Protein AF-A0A1Z5HBM6-F1 (afdb_monomer_lite)

Foldseek 3Di:
DDKDKDKPVVCVVPDPPQPDPDVVVSVVVVVVVQVVCCVVQQFVDKDKDFDDDVPDGPMIIIITHGHPVNVVVVVVVVVVVVVVVVVCVVVVHDDDDCVPVD

Structure (mmCIF, N/CA/C/O backbone):
data_AF-A0A1Z5HBM6-F1
#
_entry.id   AF-A0A1Z5HBM6-F1
#
loop_
_atom_site.group_PDB
_atom_site.id
_atom_site.type_symbol
_atom_site.label_atom_id
_atom_site.label_alt_id
_atom_site.label_comp_id
_atom_site.label_asym_id
_atom_site.label_entity_id
_atom_site.label_seq_id
_atom_site.pdbx_PDB_ins_code
_atom_site.Cartn_x
_atom_site.Cartn_y
_atom_site.Cartn_z
_atom_site.occupancy
_atom_site.B_iso_or_equiv
_atom_site.auth_seq_id
_atom_site.auth_comp_id
_atom_site.auth_asym_id
_atom_site.auth_atom_id
_atom_site.pdbx_PDB_model_num
ATOM 1 N N . MET A 1 1 ? 6.455 3.073 14.947 1.00 66.38 1 MET A N 1
ATOM 2 C CA . MET A 1 1 ? 5.447 3.025 13.866 1.00 66.38 1 MET A CA 1
ATOM 3 C C . MET A 1 1 ? 5.429 1.616 13.306 1.00 66.38 1 MET A C 1
ATOM 5 O O . MET A 1 1 ? 6.497 1.044 13.150 1.00 66.38 1 MET A O 1
ATOM 9 N N . THR A 1 2 ? 4.249 1.031 13.101 1.00 87.06 2 THR A N 1
ATOM 10 C CA . THR A 1 2 ? 4.107 -0.282 12.453 1.00 87.06 2 THR A CA 1
ATOM 11 C C . THR A 1 2 ? 4.144 -0.098 10.945 1.00 87.06 2 THR A C 1
ATOM 13 O O . THR A 1 2 ? 3.431 0.761 10.432 1.00 87.06 2 THR A O 1
ATOM 16 N N . THR A 1 3 ? 4.951 -0.892 10.254 1.00 93.81 3 THR A N 1
ATOM 17 C CA . THR A 1 3 ? 4.998 -0.923 8.792 1.00 93.81 3 THR A CA 1
ATOM 18 C C . THR A 1 3 ? 4.303 -2.170 8.263 1.00 93.81 3 THR A C 1
ATOM 20 O O . THR A 1 3 ? 4.147 -3.168 8.974 1.00 93.81 3 THR A O 1
ATOM 23 N N . HIS A 1 4 ? 3.865 -2.103 7.011 1.00 94.06 4 HIS A N 1
ATOM 24 C CA . HIS A 1 4 ? 3.237 -3.215 6.313 1.00 94.06 4 HIS A CA 1
ATOM 25 C C . HIS A 1 4 ? 3.899 -3.438 4.961 1.00 94.06 4 HIS A C 1
ATOM 27 O O . HIS A 1 4 ? 4.080 -2.499 4.189 1.00 94.06 4 HIS A O 1
ATOM 33 N N . ASP A 1 5 ? 4.212 -4.695 4.669 1.00 96.50 5 ASP A N 1
ATOM 34 C CA . ASP A 1 5 ? 4.886 -5.079 3.437 1.00 96.50 5 ASP A CA 1
ATOM 35 C C . ASP A 1 5 ? 3.867 -5.468 2.360 1.00 96.50 5 ASP A C 1
ATOM 37 O O . ASP A 1 5 ? 2.997 -6.315 2.574 1.00 96.50 5 ASP A O 1
ATOM 41 N N . LEU A 1 6 ? 4.012 -4.885 1.173 1.00 95.50 6 LEU A N 1
ATOM 42 C CA . LEU A 1 6 ? 3.220 -5.182 -0.016 1.00 95.50 6 LEU A CA 1
ATOM 43 C C . LEU A 1 6 ? 4.141 -5.503 -1.188 1.00 95.50 6 LEU A C 1
ATOM 45 O O . LEU A 1 6 ? 5.082 -4.774 -1.467 1.00 95.50 6 LEU A O 1
ATOM 49 N N . TYR A 1 7 ? 3.859 -6.587 -1.904 1.00 97.12 7 TYR A N 1
ATOM 50 C CA . TYR A 1 7 ? 4.670 -7.016 -3.044 1.00 97.12 7 TYR A CA 1
ATOM 51 C C . TYR A 1 7 ? 3.991 -6.681 -4.370 1.00 97.12 7 TYR A C 1
ATOM 53 O O . TYR A 1 7 ? 2.784 -6.885 -4.523 1.00 97.12 7 TYR A O 1
ATOM 61 N N . TYR A 1 8 ? 4.764 -6.202 -5.348 1.00 97.38 8 TYR A N 1
ATOM 62 C CA . TYR A 1 8 ? 4.267 -5.882 -6.687 1.00 97.38 8 TYR A CA 1
ATOM 63 C C . TYR A 1 8 ? 3.619 -7.100 -7.355 1.00 97.38 8 TYR A C 1
ATOM 65 O O . TYR A 1 8 ? 2.545 -6.973 -7.941 1.00 97.38 8 TYR A O 1
ATOM 73 N N . SER A 1 9 ? 4.222 -8.283 -7.222 1.00 96.19 9 SER A N 1
ATOM 74 C CA . SER A 1 9 ? 3.657 -9.553 -7.693 1.00 96.19 9 SER A CA 1
ATOM 75 C C . SER A 1 9 ? 2.240 -9.809 -7.155 1.00 96.19 9 SER A C 1
ATOM 77 O O . SER A 1 9 ? 1.326 -10.080 -7.939 1.00 96.19 9 SER A O 1
ATOM 79 N N . SER A 1 10 ? 2.026 -9.630 -5.849 1.00 96.44 10 SER A N 1
ATOM 80 C CA . SER A 1 10 ? 0.713 -9.762 -5.204 1.00 96.44 10 SER A CA 1
ATOM 81 C C . SER A 1 10 ? -0.286 -8.710 -5.688 1.00 96.44 10 SER A C 1
ATOM 83 O O . SER A 1 10 ? -1.425 -9.048 -6.012 1.00 96.44 10 SER A O 1
ATOM 85 N N . ILE A 1 11 ? 0.137 -7.443 -5.799 1.00 96.31 11 ILE A N 1
ATOM 86 C CA . ILE A 1 11 ? -0.716 -6.360 -6.316 1.00 96.31 11 ILE A CA 1
ATOM 87 C C . ILE A 1 11 ? -1.137 -6.674 -7.751 1.00 96.31 11 ILE A C 1
ATOM 89 O O . ILE A 1 11 ? -2.303 -6.527 -8.098 1.00 96.31 11 ILE A O 1
ATOM 93 N N . LYS A 1 12 ? -0.213 -7.142 -8.589 1.00 95.56 12 LYS A N 1
ATOM 94 C CA . LYS A 1 12 ? -0.492 -7.486 -9.983 1.00 95.56 12 LYS A CA 1
ATOM 95 C C . LYS A 1 12 ? -1.446 -8.665 -10.120 1.00 95.56 12 LYS A C 1
ATOM 97 O O . LYS A 1 12 ? -2.314 -8.617 -10.983 1.00 95.56 12 LYS A O 1
ATOM 102 N N . ALA A 1 13 ? -1.307 -9.689 -9.282 1.00 94.75 13 ALA A N 1
ATOM 103 C CA . ALA A 1 13 ? -2.218 -10.830 -9.283 1.00 94.75 13 ALA A CA 1
ATOM 104 C C . ALA A 1 13 ? -3.646 -10.433 -8.871 1.00 94.75 13 ALA A C 1
ATOM 106 O O . ALA A 1 13 ? -4.610 -10.931 -9.445 1.00 94.75 13 ALA A O 1
ATOM 107 N N . ALA A 1 14 ? -3.785 -9.519 -7.906 1.00 94.50 14 ALA A N 1
ATOM 108 C CA . ALA A 1 14 ? -5.085 -9.067 -7.411 1.00 94.50 14 ALA A CA 1
ATOM 109 C C . ALA A 1 14 ? -5.710 -7.931 -8.246 1.00 94.50 14 ALA A C 1
ATOM 111 O O . ALA A 1 14 ? -6.927 -7.750 -8.244 1.00 94.50 14 ALA A O 1
ATOM 112 N N . SER A 1 15 ? -4.895 -7.135 -8.941 1.00 91.88 15 SER A N 1
ATOM 113 C CA . SER A 1 15 ? -5.340 -5.908 -9.600 1.00 91.88 15 SER A CA 1
ATOM 114 C C . SER A 1 15 ? -5.775 -6.137 -11.040 1.00 91.88 15 SER A C 1
ATOM 116 O O . SER A 1 15 ? -5.000 -6.534 -11.909 1.00 91.88 15 SER A O 1
ATOM 118 N N . LEU A 1 16 ? -7.001 -5.716 -11.339 1.00 92.56 16 LEU A N 1
ATOM 119 C CA . LEU A 1 16 ? -7.506 -5.633 -12.705 1.00 92.56 16 LEU A CA 1
ATOM 120 C C . LEU A 1 16 ? -6.964 -4.419 -13.481 1.00 92.56 16 LEU A C 1
ATOM 122 O O . LEU A 1 16 ? -7.300 -4.275 -14.652 1.00 92.56 16 LEU A O 1
ATOM 126 N N . LEU A 1 17 ? -6.144 -3.549 -12.882 1.00 92.88 17 LEU A N 1
ATOM 127 C CA . LEU A 1 17 ? -5.715 -2.272 -13.478 1.00 92.88 17 LEU A CA 1
ATOM 128 C C . LEU A 1 17 ? -4.280 -2.301 -14.042 1.00 92.88 17 LEU A C 1
ATOM 130 O O . LEU A 1 17 ? -3.890 -1.424 -14.829 1.00 92.88 17 LEU A O 1
ATOM 134 N N . LEU A 1 18 ? -3.497 -3.331 -13.704 1.00 94.69 18 LEU A N 1
ATOM 135 C CA . LEU A 1 18 ? -2.103 -3.504 -14.133 1.00 94.69 18 LEU A CA 1
ATOM 136 C C . LEU A 1 18 ? -1.990 -4.325 -15.431 1.00 94.69 18 LEU A C 1
ATOM 138 O O . LEU A 1 18 ? -1.380 -5.389 -15.473 1.00 94.69 18 LEU A O 1
ATOM 142 N N . ARG A 1 19 ? -2.598 -3.815 -16.512 1.00 92.94 19 ARG A N 1
ATOM 143 C CA . ARG A 1 19 ? -2.697 -4.494 -17.824 1.00 92.94 19 ARG A CA 1
ATOM 144 C C . ARG A 1 19 ? -1.723 -3.987 -18.895 1.00 92.94 19 ARG A C 1
ATOM 146 O O . ARG A 1 19 ? -1.860 -4.343 -20.063 1.00 92.94 19 ARG A O 1
ATOM 153 N N . ALA A 1 20 ? -0.779 -3.105 -18.561 1.00 92.94 20 ALA A N 1
ATOM 154 C CA . ALA A 1 20 ? 0.140 -2.581 -19.569 1.00 92.94 20 ALA A CA 1
ATOM 155 C C . ALA A 1 20 ? 1.104 -3.675 -20.056 1.00 92.94 20 ALA A C 1
ATOM 157 O O . ALA A 1 20 ? 1.573 -4.485 -19.260 1.00 92.94 20 ALA A O 1
ATOM 158 N N . LYS A 1 21 ? 1.463 -3.639 -21.349 1.00 92.69 21 LYS A N 1
ATOM 159 C CA . LYS A 1 21 ? 2.426 -4.571 -21.970 1.00 92.69 21 LYS A CA 1
ATOM 160 C C . LYS A 1 21 ? 3.806 -4.556 -21.296 1.00 92.69 21 LYS A C 1
ATOM 162 O O . LYS A 1 21 ? 4.499 -5.565 -21.285 1.00 92.69 21 LYS A O 1
ATOM 167 N N . HIS A 1 22 ? 4.221 -3.402 -20.771 1.00 92.62 22 HIS A N 1
ATOM 168 C CA . HIS A 1 22 ? 5.528 -3.221 -20.144 1.00 92.62 22 HIS A CA 1
ATOM 169 C C . HIS A 1 22 ? 5.394 -3.112 -18.627 1.00 92.62 22 HIS A C 1
ATOM 171 O O . HIS A 1 22 ? 4.724 -2.205 -18.131 1.00 92.62 22 HIS A O 1
ATOM 177 N N . GLU A 1 23 ? 6.122 -3.958 -17.895 1.00 92.12 23 GLU A N 1
ATOM 178 C CA . GLU A 1 23 ? 6.117 -3.965 -16.425 1.00 92.12 23 GLU A CA 1
ATOM 179 C C . GLU A 1 23 ? 6.506 -2.617 -15.818 1.00 92.12 23 GLU A C 1
ATOM 181 O O . GLU A 1 23 ? 5.927 -2.213 -14.818 1.00 92.12 23 GLU A O 1
ATOM 186 N N . GLY A 1 24 ? 7.423 -1.872 -16.449 1.00 93.69 24 GLY A N 1
ATOM 187 C CA . GLY A 1 24 ? 7.783 -0.527 -15.992 1.00 93.69 24 GLY A CA 1
ATOM 188 C C . GLY A 1 24 ? 6.576 0.412 -15.894 1.00 93.69 24 GLY A C 1
ATOM 189 O O . GLY A 1 24 ? 6.439 1.123 -14.906 1.00 93.69 24 GLY A O 1
ATOM 190 N N . LYS A 1 25 ? 5.644 0.351 -16.855 1.00 95.88 25 LYS A N 1
ATOM 191 C CA . LYS A 1 25 ? 4.419 1.168 -16.830 1.00 95.88 25 LYS A CA 1
ATOM 192 C C . LYS A 1 25 ? 3.461 0.735 -15.722 1.00 95.88 25 LYS A C 1
ATOM 194 O O . LYS A 1 25 ? 2.837 1.583 -15.097 1.00 95.88 25 LYS A O 1
ATOM 199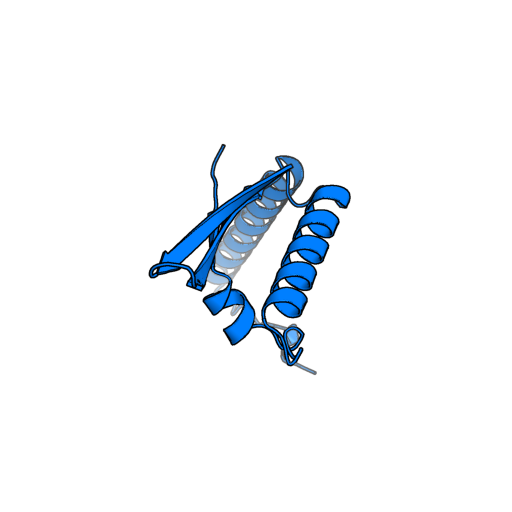 N N . ASN A 1 26 ? 3.345 -0.566 -15.466 1.00 96.38 26 ASN A N 1
ATOM 200 C CA . ASN A 1 26 ? 2.521 -1.072 -14.367 1.00 96.38 26 ASN A CA 1
ATOM 201 C C . ASN A 1 26 ? 3.104 -0.677 -13.004 1.00 96.38 26 ASN A C 1
ATOM 203 O O . ASN A 1 26 ? 2.354 -0.262 -12.129 1.00 96.38 26 ASN A O 1
ATOM 207 N N . ARG A 1 27 ? 4.430 -0.719 -12.838 1.00 95.75 27 ARG A N 1
ATOM 208 C CA . ARG A 1 27 ? 5.093 -0.232 -11.621 1.00 95.75 27 ARG A CA 1
ATOM 209 C C . ARG A 1 27 ? 4.865 1.259 -11.392 1.00 95.75 27 ARG A C 1
ATOM 211 O O . ARG A 1 27 ? 4.521 1.636 -10.282 1.00 95.75 27 ARG A O 1
ATOM 218 N N . LEU A 1 28 ? 4.972 2.086 -12.436 1.00 96.75 28 LEU A N 1
ATOM 219 C CA . LEU A 1 28 ? 4.662 3.519 -12.340 1.00 96.75 28 LEU A CA 1
ATOM 220 C C . LEU A 1 28 ? 3.216 3.775 -11.893 1.00 96.75 28 LEU A C 1
ATOM 222 O O . LEU A 1 28 ? 2.984 4.682 -11.106 1.00 96.75 28 LEU A O 1
ATOM 226 N N . LYS A 1 29 ? 2.250 2.956 -12.333 1.00 96.81 29 LYS A N 1
ATOM 227 C CA . LYS A 1 29 ? 0.864 3.048 -11.843 1.00 96.81 29 LYS A CA 1
ATOM 228 C C . LYS A 1 29 ? 0.745 2.740 -10.352 1.00 96.81 29 LYS A C 1
ATOM 230 O O . LYS A 1 29 ? -0.040 3.385 -9.673 1.00 96.81 29 LYS A O 1
ATOM 235 N N . VAL A 1 30 ? 1.497 1.755 -9.856 1.00 97.12 30 VAL A N 1
ATOM 236 C CA . VAL A 1 30 ? 1.517 1.444 -8.420 1.00 97.12 30 VAL A CA 1
ATOM 237 C C . VAL A 1 30 ? 2.116 2.606 -7.631 1.00 97.12 30 VAL A C 1
ATOM 239 O O . VAL A 1 30 ? 1.549 2.976 -6.613 1.00 97.12 30 VAL A O 1
ATOM 242 N N . LEU A 1 31 ? 3.198 3.219 -8.122 1.00 97.50 31 LEU A N 1
ATOM 243 C CA . LEU A 1 31 ? 3.785 4.403 -7.483 1.00 97.50 31 LEU A CA 1
ATOM 244 C C . LEU A 1 31 ? 2.802 5.575 -7.441 1.00 97.50 31 LEU A C 1
ATOM 246 O O . LEU A 1 31 ? 2.563 6.108 -6.368 1.00 97.50 31 LEU A O 1
ATOM 250 N N . ALA A 1 32 ? 2.148 5.885 -8.563 1.00 97.69 32 ALA A N 1
ATOM 251 C CA . ALA A 1 32 ? 1.139 6.942 -8.611 1.00 97.69 32 ALA A CA 1
ATOM 252 C C . ALA A 1 32 ? -0.014 6.700 -7.619 1.00 97.69 32 ALA A C 1
ATOM 254 O O . ALA A 1 32 ? -0.463 7.628 -6.959 1.00 97.69 32 ALA A O 1
ATOM 255 N N . ALA A 1 33 ? -0.460 5.448 -7.467 1.00 97.06 33 ALA A N 1
ATOM 256 C CA . ALA A 1 33 ? -1.479 5.101 -6.479 1.00 97.06 33 ALA A CA 1
ATOM 257 C C . ALA A 1 33 ? -0.975 5.254 -5.031 1.00 97.06 33 ALA A C 1
ATOM 259 O O . ALA A 1 33 ? -1.730 5.677 -4.162 1.00 97.06 33 ALA A O 1
ATOM 260 N N . LEU A 1 34 ? 0.289 4.917 -4.747 1.00 97.56 34 LEU A N 1
ATOM 261 C CA . LEU A 1 34 ? 0.882 5.127 -3.420 1.00 97.56 34 LEU A CA 1
ATOM 262 C C . LEU A 1 34 ? 1.044 6.618 -3.101 1.00 97.56 34 LEU A C 1
ATOM 264 O O . LEU A 1 34 ? 0.788 7.024 -1.968 1.00 97.56 34 LEU A O 1
ATOM 268 N N . ASP A 1 35 ? 1.418 7.426 -4.091 1.00 98.19 35 ASP A N 1
ATOM 269 C CA . ASP A 1 35 ? 1.494 8.880 -3.953 1.00 98.19 35 ASP A CA 1
ATOM 270 C C . ASP A 1 35 ? 0.108 9.476 -3.672 1.00 98.19 35 ASP A C 1
ATOM 272 O O . ASP A 1 35 ? -0.042 10.225 -2.712 1.00 98.19 35 ASP A O 1
ATOM 276 N N . GLU A 1 36 ? -0.932 9.047 -4.393 1.00 97.88 36 GLU A N 1
ATOM 277 C CA . GLU A 1 36 ? -2.319 9.462 -4.135 1.00 97.88 36 GLU A CA 1
ATOM 278 C C . GLU A 1 36 ? -2.780 9.091 -2.711 1.00 97.88 36 GLU A C 1
ATOM 280 O O . GLU A 1 36 ? -3.403 9.894 -2.014 1.00 97.88 36 GLU A O 1
ATOM 285 N N . LEU A 1 37 ? -2.443 7.890 -2.223 1.00 96.75 37 LEU A N 1
ATOM 286 C CA . LEU A 1 37 ? -2.756 7.490 -0.844 1.00 96.75 37 LEU A CA 1
ATOM 287 C C . LEU A 1 37 ? -2.043 8.361 0.196 1.00 96.75 37 LEU A C 1
ATOM 289 O O . LEU A 1 37 ? -2.585 8.582 1.285 1.00 96.75 37 LEU A O 1
ATOM 293 N N . LYS A 1 38 ? -0.831 8.828 -0.114 1.00 97.00 38 LYS A N 1
ATOM 294 C CA . LYS A 1 38 ? -0.072 9.736 0.746 1.00 97.00 38 LYS A CA 1
ATOM 295 C C . LYS A 1 38 ? -0.681 11.136 0.736 1.00 97.00 38 LYS A C 1
ATOM 297 O O . LYS A 1 38 ? -0.877 11.712 1.802 1.00 97.00 38 LYS A O 1
ATOM 302 N N . GLU A 1 39 ? -1.022 11.657 -0.440 1.00 96.94 39 GLU A N 1
ATOM 303 C CA . GLU A 1 39 ? -1.678 12.961 -0.609 1.00 96.94 39 GLU A CA 1
ATOM 304 C C . GLU A 1 39 ? -3.026 13.019 0.117 1.00 96.94 39 GLU A C 1
ATOM 306 O O . GLU A 1 39 ? -3.325 13.999 0.797 1.00 96.94 39 GLU A O 1
ATOM 311 N N . ASN A 1 40 ? -3.795 11.930 0.071 1.00 95.88 40 ASN A N 1
ATOM 312 C CA . ASN A 1 40 ? -5.069 11.804 0.777 1.00 95.88 40 ASN A CA 1
ATOM 313 C C . ASN A 1 40 ? -4.920 11.531 2.287 1.00 95.88 40 ASN A C 1
ATOM 315 O O . ASN A 1 40 ? -5.919 11.327 2.975 1.00 95.88 40 ASN A O 1
ATOM 319 N N . GLY A 1 41 ? -3.694 11.461 2.817 1.00 93.62 41 GLY A N 1
ATOM 320 C CA . GLY A 1 41 ? -3.431 11.228 4.239 1.00 93.62 41 GLY A CA 1
ATOM 321 C C . GLY A 1 41 ? -3.788 9.822 4.729 1.00 93.62 41 GLY A C 1
ATOM 322 O O . GLY A 1 41 ? -3.877 9.598 5.935 1.00 93.62 41 GLY A O 1
ATOM 323 N N . THR A 1 42 ? -3.990 8.853 3.831 1.00 95.19 42 THR A N 1
ATOM 324 C CA . THR A 1 42 ? -4.235 7.447 4.206 1.00 95.19 42 THR A CA 1
ATOM 325 C C . THR A 1 42 ? -2.947 6.785 4.692 1.00 95.19 42 THR A C 1
ATOM 327 O O . THR A 1 42 ? -2.935 6.051 5.684 1.00 95.19 42 THR A O 1
ATOM 330 N N . ILE A 1 43 ? -1.836 7.070 4.014 1.00 96.94 43 ILE A N 1
ATOM 331 C CA . ILE A 1 43 ? -0.500 6.639 4.425 1.00 96.94 43 ILE A CA 1
ATOM 332 C C . ILE A 1 43 ? 0.364 7.860 4.725 1.00 96.94 43 ILE A C 1
ATOM 334 O O . ILE A 1 43 ? 0.199 8.916 4.127 1.00 96.94 43 ILE A O 1
ATOM 338 N N . TYR A 1 44 ? 1.290 7.715 5.663 1.00 96.25 44 TYR A N 1
ATOM 339 C CA . TYR A 1 44 ? 2.258 8.754 5.993 1.00 96.25 44 TYR A CA 1
ATOM 340 C C . TYR A 1 44 ? 3.436 8.742 5.012 1.00 96.25 44 TYR A C 1
ATOM 342 O O . TYR A 1 44 ? 3.861 9.775 4.491 1.00 96.25 44 TYR A O 1
ATOM 350 N N . SER A 1 45 ? 3.963 7.549 4.739 1.00 96.94 45 SER A N 1
ATOM 351 C CA . SER A 1 45 ? 5.089 7.342 3.835 1.00 96.94 45 SER A CA 1
ATOM 352 C C . SER A 1 45 ? 5.112 5.911 3.309 1.00 96.94 45 SER A C 1
ATOM 354 O O . SER A 1 45 ? 4.408 5.029 3.810 1.00 96.94 45 SER A O 1
ATOM 356 N N . TYR A 1 46 ? 5.944 5.679 2.301 1.00 97.94 46 TYR A N 1
ATOM 357 C CA . TYR A 1 46 ? 6.304 4.344 1.864 1.00 97.94 46 TYR A CA 1
ATOM 358 C C . TYR A 1 46 ? 7.769 4.317 1.421 1.00 97.94 46 TYR A C 1
ATOM 360 O O . TYR 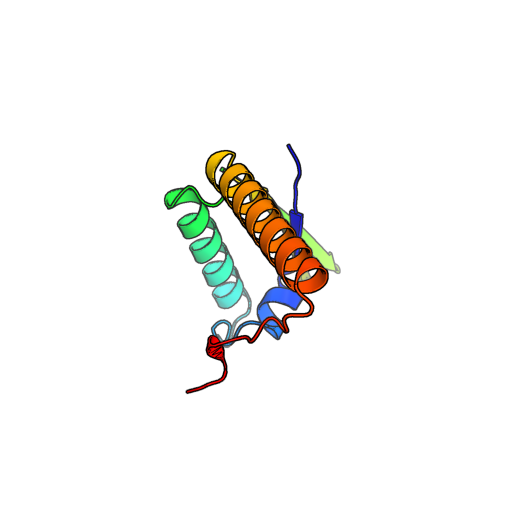A 1 46 ? 8.272 5.315 0.906 1.00 97.94 46 TYR A O 1
ATOM 368 N N . ASP A 1 47 ? 8.413 3.167 1.588 1.00 97.88 47 ASP A N 1
ATOM 369 C CA . ASP A 1 47 ? 9.742 2.875 1.056 1.00 97.88 47 ASP A CA 1
ATOM 370 C C . ASP A 1 47 ? 9.659 1.771 -0.004 1.00 97.88 47 ASP A C 1
ATOM 372 O O . ASP A 1 47 ? 8.696 0.996 -0.057 1.00 97.88 47 ASP A O 1
ATOM 376 N N . ILE A 1 48 ? 10.668 1.706 -0.872 1.00 97.88 48 ILE A N 1
ATOM 377 C CA . ILE A 1 48 ? 10.729 0.759 -1.987 1.00 97.88 48 ILE A CA 1
ATOM 378 C C . ILE A 1 48 ? 12.020 -0.049 -1.891 1.00 97.88 48 ILE A C 1
ATOM 380 O O . ILE A 1 48 ? 13.114 0.509 -1.931 1.00 97.88 48 ILE A O 1
ATOM 384 N N . GLU A 1 49 ? 11.892 -1.371 -1.879 1.00 97.62 49 GLU A N 1
ATOM 385 C CA . GLU A 1 49 ? 13.009 -2.298 -2.035 1.00 97.62 49 GLU A CA 1
ATOM 386 C C . GLU A 1 49 ? 12.815 -3.138 -3.301 1.00 97.62 49 GLU A C 1
ATOM 388 O O . GLU A 1 49 ? 11.851 -3.896 -3.446 1.00 97.62 49 GLU A O 1
ATOM 393 N N . GLU A 1 50 ? 13.746 -3.023 -4.244 1.00 96.94 50 GLU A N 1
ATOM 394 C CA . GLU A 1 50 ? 13.733 -3.850 -5.446 1.00 96.94 50 GLU A CA 1
ATOM 395 C C . GLU A 1 50 ? 14.379 -5.210 -5.179 1.00 96.94 50 GLU A C 1
ATOM 397 O O . GLU A 1 50 ? 15.541 -5.301 -4.779 1.00 96.94 50 GLU A O 1
ATOM 402 N N . LYS A 1 51 ? 13.663 -6.289 -5.500 1.00 96.12 51 LYS A N 1
ATOM 403 C CA . LYS A 1 51 ? 14.243 -7.629 -5.571 1.00 96.12 51 LYS A CA 1
ATOM 404 C C . LYS A 1 51 ? 14.788 -7.845 -6.975 1.00 96.12 51 LYS A C 1
ATOM 406 O O . LYS A 1 51 ? 14.036 -7.800 -7.953 1.00 96.12 51 LYS A O 1
ATOM 411 N N . ARG A 1 52 ? 16.098 -8.070 -7.085 1.00 95.75 52 ARG A N 1
ATOM 412 C CA . ARG A 1 52 ? 16.798 -8.249 -8.363 1.00 95.75 52 ARG A CA 1
ATOM 413 C C . ARG A 1 52 ? 17.461 -9.619 -8.460 1.00 95.75 52 ARG A C 1
ATOM 415 O O . ARG A 1 52 ? 18.060 -10.091 -7.503 1.00 95.75 52 ARG A O 1
ATOM 422 N N . GLU A 1 53 ? 17.418 -10.193 -9.656 1.00 95.75 53 GLU A N 1
ATOM 423 C CA . GLU A 1 53 ? 18.252 -11.320 -10.076 1.00 95.75 53 GLU A CA 1
ATOM 424 C C . GLU A 1 53 ? 19.176 -10.830 -11.196 1.00 95.75 53 GLU A C 1
ATOM 426 O O . GLU A 1 53 ? 18.750 -10.542 -12.322 1.00 95.75 53 GLU A O 1
ATOM 431 N N . GLY A 1 54 ? 20.455 -10.635 -10.866 1.00 94.06 54 GLY A N 1
ATOM 432 C CA . GLY A 1 54 ? 21.401 -9.948 -11.744 1.00 94.06 54 GLY A CA 1
ATOM 433 C C . GLY A 1 54 ? 20.929 -8.526 -12.077 1.00 94.06 54 GLY A C 1
ATOM 434 O O . GLY A 1 54 ? 20.743 -7.694 -11.192 1.00 94.06 54 GLY A O 1
ATOM 435 N N . ARG A 1 55 ? 20.725 -8.236 -13.369 1.00 91.12 55 ARG A N 1
ATOM 436 C CA . ARG A 1 55 ? 20.238 -6.924 -13.849 1.00 91.12 55 ARG A CA 1
ATOM 437 C C . ARG A 1 55 ? 18.711 -6.817 -13.912 1.00 91.12 55 ARG A C 1
ATOM 439 O O . ARG A 1 55 ? 18.191 -5.743 -14.210 1.00 91.12 55 ARG A O 1
ATOM 446 N N . LYS A 1 56 ? 17.985 -7.913 -13.684 1.00 92.12 56 LYS A N 1
ATOM 447 C CA . LYS A 1 56 ? 16.529 -7.968 -13.831 1.00 92.12 56 LYS A CA 1
ATOM 448 C C . LYS A 1 56 ? 15.857 -7.735 -12.483 1.00 92.12 56 LYS A C 1
ATOM 450 O O . LYS A 1 56 ? 16.141 -8.442 -11.525 1.00 92.12 56 LYS A O 1
ATOM 455 N N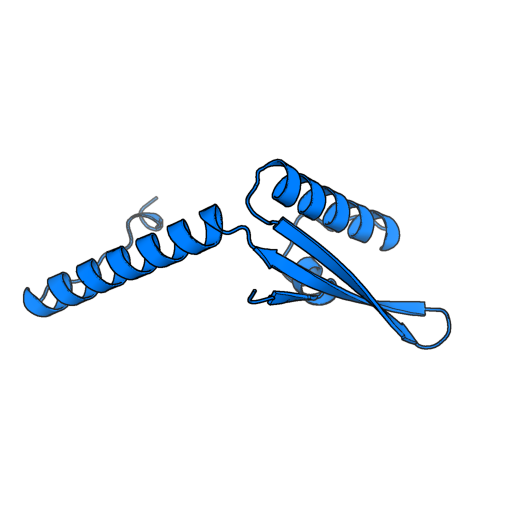 . ILE A 1 57 ? 14.918 -6.793 -12.429 1.00 93.56 57 ILE A N 1
ATOM 456 C CA . ILE A 1 57 ? 13.990 -6.660 -11.298 1.00 93.56 57 ILE A CA 1
ATOM 457 C C . ILE A 1 57 ? 12.965 -7.793 -11.402 1.00 93.56 57 ILE A C 1
ATOM 459 O O . ILE A 1 57 ? 12.238 -7.870 -12.398 1.00 93.56 57 ILE A O 1
ATOM 463 N N . VAL A 1 58 ? 12.931 -8.673 -10.404 1.00 94.56 58 VAL A N 1
ATOM 464 C CA . VAL A 1 58 ? 12.003 -9.812 -10.331 1.00 94.56 58 VAL A CA 1
ATOM 465 C C . VAL A 1 58 ? 10.761 -9.494 -9.512 1.00 94.56 58 VAL A C 1
ATOM 467 O O . VAL A 1 58 ? 9.685 -9.982 -9.843 1.00 94.56 58 VAL A O 1
ATOM 470 N N . ASP A 1 59 ? 10.883 -8.628 -8.506 1.00 96.75 59 ASP A N 1
ATOM 471 C CA . ASP A 1 59 ? 9.750 -8.131 -7.729 1.00 96.75 59 ASP A CA 1
ATOM 472 C C . ASP A 1 59 ? 10.100 -6.797 -7.056 1.00 96.75 59 ASP A C 1
ATOM 474 O O . ASP A 1 59 ? 11.262 -6.383 -7.031 1.00 96.75 59 ASP A O 1
ATOM 478 N N . ILE A 1 60 ? 9.099 -6.127 -6.498 1.00 97.81 60 ILE A N 1
ATOM 479 C CA . ILE A 1 60 ? 9.279 -4.934 -5.671 1.00 97.81 60 ILE A CA 1
ATOM 480 C C . ILE A 1 60 ? 8.512 -5.111 -4.374 1.00 97.81 60 ILE A C 1
ATOM 482 O O . ILE A 1 60 ? 7.342 -5.489 -4.387 1.00 97.81 60 ILE A O 1
ATOM 486 N N . LYS A 1 61 ? 9.182 -4.819 -3.265 1.00 98.19 61 LYS A N 1
ATOM 487 C CA . LYS A 1 61 ? 8.596 -4.723 -1.939 1.00 98.19 61 LYS A CA 1
ATOM 488 C C . LYS A 1 61 ? 8.344 -3.250 -1.623 1.00 98.19 61 LYS A C 1
ATOM 490 O O . LYS A 1 61 ? 9.272 -2.449 -1.601 1.00 98.19 61 LYS A O 1
ATOM 495 N N . TYR A 1 62 ? 7.091 -2.913 -1.378 1.00 98.06 62 TYR A N 1
ATOM 496 C CA . TYR A 1 62 ? 6.646 -1.622 -0.880 1.00 98.06 62 TYR A CA 1
ATOM 497 C C . TYR A 1 62 ? 6.438 -1.736 0.627 1.00 98.06 62 TYR A C 1
ATOM 499 O O . TYR A 1 62 ? 5.653 -2.571 1.079 1.00 98.06 62 TYR A O 1
ATOM 507 N N . ILE A 1 63 ? 7.145 -0.921 1.400 1.00 97.94 63 ILE A N 1
ATOM 508 C CA . ILE A 1 63 ? 7.043 -0.886 2.860 1.00 97.94 63 ILE A CA 1
ATOM 509 C C . ILE A 1 63 ? 6.196 0.328 3.212 1.00 97.94 63 ILE A C 1
ATOM 511 O O . ILE A 1 63 ? 6.650 1.459 3.087 1.00 97.94 63 ILE A O 1
ATOM 515 N N . ILE A 1 64 ? 4.948 0.106 3.607 1.00 97.25 64 ILE A N 1
ATOM 516 C CA . ILE A 1 64 ? 3.970 1.170 3.831 1.00 97.25 64 ILE A CA 1
ATOM 517 C C . ILE A 1 64 ? 3.928 1.545 5.307 1.00 97.25 64 ILE A C 1
ATOM 519 O O . ILE A 1 64 ? 3.735 0.687 6.172 1.00 97.25 64 ILE A O 1
ATOM 523 N N . THR A 1 65 ? 4.022 2.843 5.583 1.00 97.19 65 THR A N 1
ATOM 524 C CA . THR A 1 65 ? 3.763 3.425 6.900 1.00 97.19 65 THR A CA 1
ATOM 525 C C . THR A 1 65 ? 2.393 4.108 6.874 1.00 97.19 65 THR A C 1
ATOM 527 O O . THR A 1 65 ? 2.254 5.157 6.240 1.00 97.19 65 THR A O 1
ATOM 530 N N . PRO A 1 66 ? 1.357 3.549 7.526 1.00 95.69 66 PRO A N 1
ATOM 531 C CA . PRO A 1 66 ? 0.030 4.157 7.561 1.00 95.69 66 PRO A CA 1
ATOM 532 C C . PRO A 1 66 ? 0.040 5.465 8.363 1.00 95.69 66 PRO A C 1
ATOM 534 O O . PRO A 1 66 ? 0.860 5.639 9.269 1.00 95.69 66 PRO A O 1
ATOM 537 N N . SER A 1 67 ? -0.889 6.375 8.064 1.00 95.81 67 SER A N 1
ATOM 538 C CA . SER A 1 67 ? -1.054 7.585 8.872 1.00 95.81 67 SER A CA 1
ATOM 539 C C . SER A 1 67 ? -1.648 7.263 10.245 1.00 95.81 67 SER A C 1
ATOM 541 O O . SER A 1 67 ? -2.268 6.211 10.471 1.00 95.81 67 SER A O 1
ATOM 543 N N . SER A 1 68 ? -1.443 8.172 11.196 1.00 92.81 68 SER A N 1
ATOM 544 C CA . SER A 1 68 ? -2.014 8.066 12.538 1.00 92.81 68 SER A CA 1
ATOM 545 C C . SER A 1 68 ? -3.536 8.162 12.530 1.00 92.81 68 SER A C 1
ATOM 547 O O . SER A 1 68 ? -4.186 7.411 13.265 1.00 92.81 68 SER A O 1
ATOM 549 N N . GLU A 1 69 ? -4.104 9.040 11.700 1.00 91.69 69 GLU A N 1
ATOM 550 C CA . GLU A 1 69 ? -5.549 9.211 11.554 1.00 91.69 69 GLU A CA 1
ATOM 551 C C . GLU A 1 69 ? -6.176 7.922 11.029 1.00 91.69 69 GLU A C 1
ATOM 553 O O . GLU A 1 69 ? -7.042 7.347 11.692 1.00 91.69 69 GLU A O 1
ATOM 558 N N . PHE A 1 70 ? -5.660 7.402 9.910 1.00 92.38 70 PHE A N 1
ATOM 559 C CA . PHE A 1 70 ? -6.156 6.169 9.307 1.00 92.38 70 PHE A CA 1
ATOM 560 C C . PHE A 1 70 ? -6.055 4.991 10.279 1.00 92.38 70 PHE A C 1
ATOM 562 O O . PHE A 1 70 ? -7.023 4.266 10.504 1.00 92.38 70 PHE A O 1
ATOM 569 N N . SER A 1 71 ? -4.902 4.826 10.933 1.00 91.69 71 SER A N 1
ATOM 570 C CA . SER A 1 71 ? -4.697 3.746 11.906 1.00 91.69 71 SER A CA 1
ATOM 571 C C . SER A 1 71 ? -5.686 3.819 13.073 1.00 91.69 71 SER A C 1
ATOM 573 O O . SER A 1 71 ? -6.163 2.790 13.557 1.00 91.69 71 SER A O 1
ATOM 575 N N . SER A 1 72 ? -5.994 5.028 13.542 1.00 91.81 72 SER A N 1
ATOM 576 C CA . SER A 1 72 ? -6.940 5.253 14.637 1.00 91.81 72 SER A CA 1
ATOM 577 C C . SER A 1 72 ? -8.374 4.957 14.205 1.00 91.81 72 SER A C 1
ATOM 579 O O . SER A 1 72 ? -9.108 4.284 14.933 1.00 91.81 72 SER A O 1
ATOM 581 N N . GLU A 1 73 ? -8.752 5.376 12.998 1.00 92.44 73 GLU A N 1
ATOM 582 C CA . GLU A 1 73 ? -10.060 5.085 12.416 1.00 92.44 73 GLU A CA 1
ATOM 583 C C . GLU A 1 73 ? -10.273 3.578 12.233 1.00 92.44 73 GLU A C 1
ATOM 585 O O . GLU A 1 73 ? -11.286 3.042 12.688 1.00 92.44 73 GLU A O 1
ATOM 590 N N . GLN A 1 74 ? -9.294 2.866 11.668 1.00 92.56 74 GLN A N 1
ATOM 591 C CA . GLN A 1 74 ? -9.383 1.415 11.482 1.00 92.56 74 GLN A CA 1
ATOM 592 C C . GLN A 1 74 ? -9.487 0.670 12.820 1.00 92.56 74 GLN A C 1
ATOM 594 O O . GLN A 1 74 ? -10.289 -0.256 12.961 1.00 92.56 74 GLN A O 1
ATOM 599 N N . LYS A 1 75 ? -8.743 1.096 13.851 1.00 90.69 75 LYS A N 1
ATOM 600 C CA . LYS A 1 75 ? -8.879 0.541 15.211 1.00 90.69 75 LYS A CA 1
ATOM 601 C C . LYS A 1 75 ? -10.280 0.768 15.778 1.00 90.69 75 LYS A C 1
ATOM 603 O O . LYS A 1 75 ? -10.875 -0.166 16.319 1.00 90.69 75 LYS A O 1
ATOM 608 N N . ALA A 1 76 ? -10.823 1.975 15.632 1.00 92.12 76 ALA A N 1
ATOM 609 C CA . ALA A 1 76 ? -12.168 2.299 16.093 1.00 92.12 76 ALA A CA 1
ATOM 610 C C . ALA A 1 76 ? -13.241 1.490 15.343 1.00 92.12 76 ALA A C 1
ATOM 612 O O . ALA A 1 76 ? -14.156 0.955 15.971 1.00 92.12 76 ALA A O 1
ATOM 613 N N . ALA A 1 77 ? -13.117 1.343 14.022 1.00 91.50 77 ALA A N 1
ATOM 614 C CA . ALA A 1 77 ? -14.012 0.530 13.203 1.00 91.50 77 ALA A CA 1
ATOM 615 C C . ALA A 1 77 ? -13.992 -0.947 13.632 1.00 91.50 77 ALA A C 1
ATOM 617 O O . ALA A 1 77 ? -15.049 -1.542 13.857 1.00 91.50 77 ALA A O 1
ATOM 618 N N . ASN A 1 78 ? -12.801 -1.511 13.852 1.00 92.62 78 ASN A N 1
ATOM 619 C CA . ASN A 1 78 ? -12.634 -2.885 14.331 1.00 92.62 78 ASN A CA 1
ATOM 620 C C . ASN A 1 78 ? -13.243 -3.092 15.726 1.00 92.62 78 ASN A C 1
ATOM 622 O O . ASN A 1 78 ? -13.924 -4.093 15.965 1.00 92.62 78 ASN A O 1
ATOM 626 N N . ALA A 1 79 ? -13.066 -2.131 16.637 1.00 92.50 79 ALA A N 1
ATOM 627 C CA . ALA A 1 79 ? -13.690 -2.171 17.957 1.00 92.50 79 ALA A CA 1
ATOM 628 C C . ALA A 1 79 ? -15.225 -2.161 17.858 1.00 92.50 79 ALA A C 1
ATOM 630 O O . ALA A 1 79 ? -15.890 -2.991 18.481 1.00 92.50 79 ALA A O 1
ATOM 631 N N . ARG A 1 80 ? -15.799 -1.283 17.021 1.00 91.69 80 ARG A N 1
ATOM 632 C CA . ARG A 1 80 ? -17.251 -1.234 16.768 1.00 91.69 80 ARG A CA 1
ATOM 633 C C . ARG A 1 80 ? -17.767 -2.561 16.209 1.00 91.69 80 ARG A C 1
ATOM 635 O O . ARG A 1 80 ? -18.767 -3.075 16.708 1.00 91.69 80 ARG A O 1
ATOM 642 N N . ALA A 1 81 ? -17.075 -3.146 15.231 1.00 90.94 81 ALA A N 1
ATOM 643 C CA . ALA A 1 81 ? -17.447 -4.435 14.648 1.00 90.94 81 ALA A CA 1
ATOM 644 C C . ALA A 1 81 ? -17.443 -5.565 15.691 1.00 90.94 81 ALA A C 1
ATOM 646 O O . ALA A 1 81 ? -18.367 -6.379 15.728 1.00 90.94 81 ALA A O 1
ATOM 647 N N . ASN A 1 82 ? -16.449 -5.591 16.582 1.00 91.44 82 ASN A N 1
ATOM 648 C CA . ASN A 1 82 ? -16.383 -6.571 17.666 1.00 91.44 82 ASN A CA 1
ATOM 649 C C . ASN A 1 82 ? -17.513 -6.394 18.687 1.00 91.44 82 ASN A C 1
ATOM 651 O O . ASN A 1 82 ? -18.130 -7.383 19.077 1.00 91.44 82 ASN A O 1
ATOM 655 N N . ILE A 1 83 ? -17.843 -5.157 19.067 1.00 91.44 83 ILE A N 1
ATOM 656 C CA . ILE A 1 83 ? -18.979 -4.880 19.960 1.00 91.44 83 ILE A CA 1
ATOM 657 C C . ILE A 1 83 ? -20.291 -5.365 19.330 1.00 91.44 83 ILE A C 1
ATOM 659 O O . ILE A 1 83 ? -21.110 -5.980 20.011 1.00 91.44 83 ILE A O 1
ATOM 663 N N . ILE A 1 84 ? -20.494 -5.124 18.032 1.00 89.25 84 ILE A N 1
ATOM 664 C CA . ILE A 1 84 ? -21.680 -5.601 17.306 1.00 89.25 84 ILE A CA 1
ATOM 665 C C . ILE A 1 84 ? -21.738 -7.133 17.320 1.00 89.25 84 ILE A C 1
ATOM 667 O O . ILE A 1 84 ? -22.785 -7.689 17.643 1.00 89.25 84 ILE A O 1
ATOM 671 N N . LYS A 1 85 ? -20.617 -7.817 17.053 1.00 89.38 85 LYS A N 1
ATOM 672 C CA . LYS A 1 85 ? -20.514 -9.285 17.143 1.00 89.38 85 LYS A CA 1
ATOM 673 C C . LYS A 1 85 ? -20.882 -9.807 18.527 1.00 89.38 85 LYS A C 1
ATOM 675 O O . LYS A 1 85 ? -21.714 -10.701 18.632 1.00 89.38 85 LYS A O 1
ATOM 680 N N . GLN A 1 86 ? -20.326 -9.222 19.582 1.00 89.50 86 GLN A N 1
ATOM 681 C CA . GLN A 1 86 ? -20.621 -9.627 20.959 1.00 89.50 86 GLN A CA 1
ATOM 682 C C . GLN A 1 86 ? -22.095 -9.412 21.317 1.00 89.50 86 GLN A C 1
ATOM 684 O O . GLN A 1 86 ? -22.720 -10.288 21.913 1.00 89.50 86 GLN A O 1
ATOM 689 N N . LYS A 1 87 ? -22.678 -8.273 20.921 1.00 89.69 87 LYS A N 1
ATOM 690 C CA . LYS A 1 87 ? -24.107 -8.003 21.121 1.00 89.69 87 LYS A CA 1
ATOM 691 C C . LYS A 1 87 ? -24.983 -8.987 20.351 1.00 89.69 87 LYS A C 1
ATOM 693 O O . LYS A 1 87 ? -25.982 -9.431 20.901 1.00 89.69 87 LYS A O 1
ATOM 698 N N . ALA A 1 88 ? -24.622 -9.337 19.121 1.00 88.31 88 ALA A N 1
ATOM 699 C CA . ALA A 1 88 ? -25.374 -10.303 18.330 1.00 88.31 88 ALA A CA 1
ATOM 700 C C . ALA A 1 88 ? -25.377 -11.684 19.000 1.00 88.31 88 ALA A C 1
ATOM 702 O O . ALA A 1 88 ? -26.448 -12.226 19.242 1.00 88.31 88 ALA A O 1
ATOM 703 N N . VAL A 1 89 ? -24.205 -12.178 19.420 1.00 89.31 89 VAL A N 1
ATOM 704 C CA . VAL A 1 89 ? -24.074 -13.450 20.156 1.00 89.31 89 VAL A CA 1
ATOM 705 C C . VAL A 1 89 ? -24.890 -13.435 21.450 1.00 89.31 89 VAL A C 1
ATOM 707 O O . VAL A 1 89 ? -25.617 -14.382 21.724 1.00 89.31 89 VAL A O 1
ATOM 710 N N . LYS A 1 90 ? -24.830 -12.346 22.228 1.00 90.69 90 LYS A N 1
ATOM 711 C CA . LYS A 1 90 ? -25.588 -12.225 23.484 1.00 90.69 90 LYS A CA 1
ATOM 712 C C . LYS A 1 90 ? -27.107 -12.307 23.280 1.00 90.69 90 LYS A C 1
ATOM 714 O O . LYS A 1 90 ? -27.806 -12.754 24.180 1.00 90.69 90 LYS A O 1
ATOM 719 N N . ASN A 1 91 ? -27.607 -11.845 22.137 1.00 90.81 91 ASN A N 1
ATOM 720 C CA . ASN A 1 91 ? -29.036 -11.826 21.824 1.00 90.81 91 ASN A CA 1
ATOM 721 C C . ASN A 1 91 ? -29.461 -12.984 20.901 1.00 90.81 91 ASN A C 1
ATOM 723 O O . ASN A 1 91 ? -30.567 -12.945 20.375 1.00 90.81 91 ASN A O 1
ATOM 727 N N . ASP A 1 92 ? -28.583 -13.967 20.668 1.00 88.12 92 ASP A N 1
ATOM 728 C CA . ASP A 1 92 ? -28.785 -15.073 19.718 1.00 88.12 92 ASP A CA 1
ATOM 729 C C . ASP A 1 92 ? -29.198 -14.604 18.302 1.00 88.12 92 ASP A C 1
ATOM 731 O O . ASP A 1 92 ? -29.986 -15.220 17.584 1.00 88.12 92 ASP A O 1
ATOM 735 N N . LEU A 1 93 ? -28.664 -13.449 17.892 1.00 86.06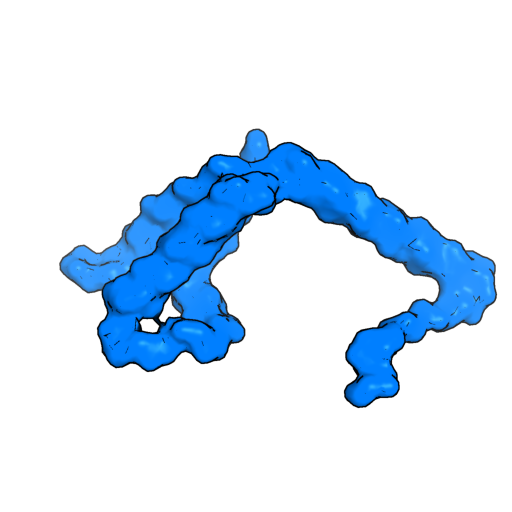 93 LEU A N 1
ATOM 736 C CA . LEU A 1 93 ? -28.924 -12.832 16.596 1.00 86.06 93 LEU A CA 1
ATOM 737 C C . LEU A 1 93 ? -27.828 -13.205 15.598 1.00 86.06 93 LEU A C 1
ATOM 739 O O . LEU A 1 93 ? -26.632 -13.140 15.891 1.00 86.06 93 LEU A O 1
ATOM 743 N N . LYS A 1 94 ? -28.230 -13.497 14.359 1.00 82.44 94 LYS A N 1
ATOM 744 C CA . LYS A 1 94 ? -27.296 -13.667 13.241 1.00 82.44 94 LYS A CA 1
ATOM 745 C C . LYS A 1 94 ? -26.987 -12.318 12.600 1.00 82.44 94 LYS A C 1
ATOM 747 O O . LYS A 1 94 ? -27.890 -11.597 12.179 1.00 82.44 94 LYS A O 1
ATOM 752 N N . ILE A 1 95 ? -25.701 -11.996 12.478 1.00 80.56 95 ILE A N 1
ATOM 753 C CA . ILE A 1 95 ? -25.259 -10.845 11.686 1.00 80.56 95 ILE A CA 1
ATOM 7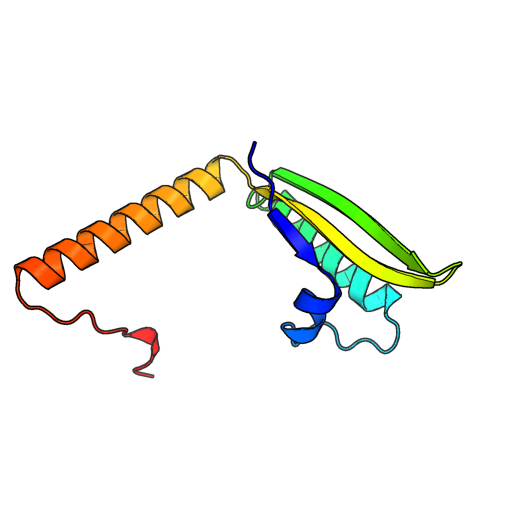54 C C . ILE A 1 95 ? -25.410 -11.206 10.211 1.00 80.56 95 ILE A C 1
ATOM 756 O O . ILE A 1 95 ? -24.798 -12.161 9.737 1.00 80.56 95 ILE A O 1
ATOM 760 N N . VAL A 1 96 ? -26.222 -10.434 9.493 1.00 80.44 96 VAL A N 1
ATOM 761 C CA . VAL A 1 96 ? -26.412 -10.567 8.046 1.00 80.44 96 VAL A CA 1
ATOM 762 C C . VAL A 1 96 ? -25.628 -9.485 7.312 1.00 80.44 96 VAL A C 1
ATOM 764 O O . VAL A 1 96 ? -25.687 -8.308 7.668 1.00 80.44 96 VAL A O 1
ATOM 767 N N . ASP A 1 97 ? -24.898 -9.887 6.275 1.00 77.00 97 ASP A N 1
ATOM 768 C CA . ASP A 1 97 ? -24.203 -8.969 5.379 1.00 77.00 97 ASP A CA 1
ATOM 769 C C . ASP A 1 97 ? -25.163 -8.495 4.281 1.00 77.00 97 ASP A C 1
ATOM 771 O O . ASP A 1 97 ? -25.529 -9.250 3.380 1.00 77.00 97 ASP A O 1
ATOM 775 N N . LYS A 1 98 ? -25.588 -7.231 4.366 1.00 73.75 98 LYS A N 1
ATOM 776 C CA . LYS A 1 98 ? -26.512 -6.633 3.392 1.00 73.75 98 LYS A CA 1
ATOM 777 C C . LYS A 1 98 ? -25.844 -6.260 2.063 1.00 73.75 98 LYS A C 1
ATOM 779 O O . LYS A 1 98 ? -26.561 -5.936 1.122 1.00 73.75 98 LYS A O 1
ATOM 784 N N . SER A 1 99 ? -24.514 -6.322 1.949 1.00 68.62 99 SER A N 1
ATOM 785 C CA . SER A 1 99 ? -23.808 -6.005 0.697 1.00 68.62 99 SER A CA 1
ATOM 786 C C . SER A 1 99 ? -23.995 -7.066 -0.397 1.00 68.62 99 SER A C 1
ATOM 788 O O . SER A 1 99 ? -23.809 -6.765 -1.571 1.00 68.62 99 SER A O 1
ATOM 790 N N . LYS A 1 100 ? -24.429 -8.281 -0.030 1.00 58.09 100 LYS A N 1
ATOM 791 C CA . LYS A 1 100 ? -24.709 -9.396 -0.955 1.00 58.09 100 LYS A CA 1
ATOM 792 C C . LYS A 1 100 ? -26.169 -9.500 -1.409 1.00 58.09 100 LYS A C 1
ATOM 794 O O . LYS A 1 100 ? -26.516 -10.446 -2.104 1.00 58.09 100 LYS A O 1
ATOM 799 N N . ALA A 1 101 ? -27.035 -8.582 -0.981 1.00 59.03 101 ALA A N 1
ATOM 800 C CA . ALA A 1 101 ? -28.475 -8.639 -1.248 1.00 59.03 101 ALA A CA 1
ATOM 801 C C . ALA A 1 101 ? -28.903 -7.865 -2.513 1.00 59.03 101 AL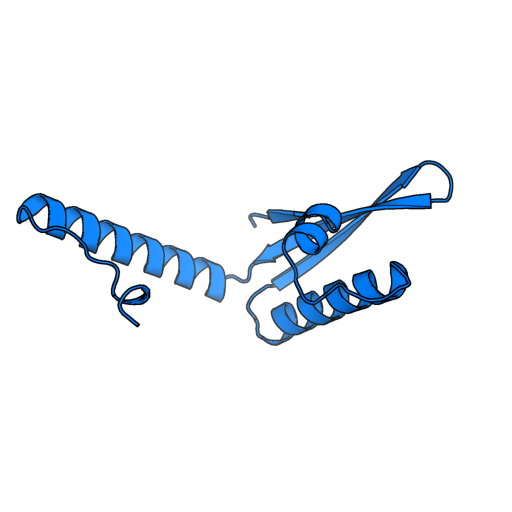A A C 1
ATOM 803 O O . ALA A 1 101 ? -30.074 -7.507 -2.634 1.00 59.03 101 ALA A O 1
ATOM 804 N N . ARG A 1 102 ? -27.969 -7.564 -3.421 1.00 51.66 102 ARG A N 1
ATOM 805 C CA . ARG A 1 102 ? -28.213 -6.799 -4.648 1.00 51.66 102 ARG A CA 1
ATOM 806 C C . ARG A 1 102 ? -27.801 -7.578 -5.883 1.00 51.66 102 ARG A C 1
ATOM 808 O O . ARG A 1 102 ? -26.732 -8.220 -5.818 1.00 51.66 102 ARG A O 1
#

Secondary structure (DSSP, 8-state):
---EEEEHHHHHHH-TT---SSHHHHHHHHHHHHHHHHHTTSEEEEEEEEEEETTEEEEEEEEEEE-HHHHHHHHHHHHHHHHHHHHHHHTTPPPP-GGG--

Sequence (102 aa):
MTTHDLYYSSIKAASLLLRAKHEGKNRLKVLAALDELKENGTIYSYDIEEKREGRKIVDIKYIITPSSEFSSEQKAANARANIIKQKAVKNDLKIVDKSKAR

Radius of gyration: 18.75 Å; chains: 1; bounding box: 50×28×46 Å

pLDDT: mean 91.86, std 8.43, range [51.66, 98.19]